Protein AF-A0A9D5J7A5-F1 (afdb_monomer)

Secondary structure (DSSP, 8-state):
-HHHHHHHHTT--B-TTT-PBP--HHHHHHHHHHHHHHTT---PPPHHHHH----

Structure (mmCIF, N/CA/C/O backbone):
data_AF-A0A9D5J7A5-F1
#
_entry.id   AF-A0A9D5J7A5-F1
#
loop_
_atom_site.group_PDB
_atom_site.id
_atom_site.type_symbol
_atom_site.label_atom_id
_atom_site.label_alt_id
_atom_site.label_comp_id
_atom_site.label_asym_id
_atom_site.label_entity_id
_atom_site.label_seq_id
_atom_site.pdbx_PDB_ins_code
_atom_site.Cartn_x
_atom_site.Cartn_y
_atom_site.Cartn_z
_atom_site.occupancy
_atom_site.B_iso_or_equiv
_atom_site.auth_seq_id
_atom_site.auth_comp_id
_atom_site.auth_asym_id
_atom_site.auth_atom_id
_atom_site.pdbx_PDB_model_num
ATOM 1 N N . MET A 1 1 ? -3.133 -3.724 -9.735 1.00 61.38 1 MET A N 1
ATOM 2 C CA . MET A 1 1 ? -3.324 -2.520 -8.893 1.00 61.38 1 MET A CA 1
ATOM 3 C C . MET A 1 1 ? -4.791 -2.106 -8.759 1.00 61.38 1 MET A C 1
ATOM 5 O O . MET A 1 1 ? -5.151 -1.622 -7.697 1.00 61.38 1 MET A O 1
ATOM 9 N N . ARG A 1 2 ? -5.651 -2.317 -9.775 1.00 64.69 2 ARG A N 1
ATOM 10 C CA . ARG A 1 2 ? -7.100 -2.046 -9.659 1.00 64.69 2 ARG A CA 1
ATOM 11 C C . ARG A 1 2 ? -7.822 -2.889 -8.589 1.00 64.69 2 ARG A C 1
ATOM 13 O O . ARG A 1 2 ? -8.749 -2.362 -7.991 1.00 64.69 2 ARG A O 1
ATOM 20 N N . SER A 1 3 ? -7.390 -4.125 -8.328 1.00 77.62 3 SER A N 1
ATOM 21 C CA . SER A 1 3 ? -8.047 -5.039 -7.375 1.00 77.62 3 SER A CA 1
ATOM 22 C C . SER A 1 3 ? -7.899 -4.585 -5.917 1.00 77.62 3 SER A C 1
ATOM 24 O O . SER A 1 3 ? -8.892 -4.242 -5.292 1.00 77.62 3 SER A O 1
ATOM 26 N N . GLU A 1 4 ? -6.667 -4.397 -5.433 1.00 85.56 4 GLU A N 1
ATOM 27 C CA . GLU A 1 4 ? -6.400 -4.001 -4.037 1.00 85.56 4 GLU A CA 1
ATOM 28 C C . GLU A 1 4 ? -7.076 -2.677 -3.627 1.00 85.56 4 GLU A C 1
ATOM 30 O O . GLU A 1 4 ?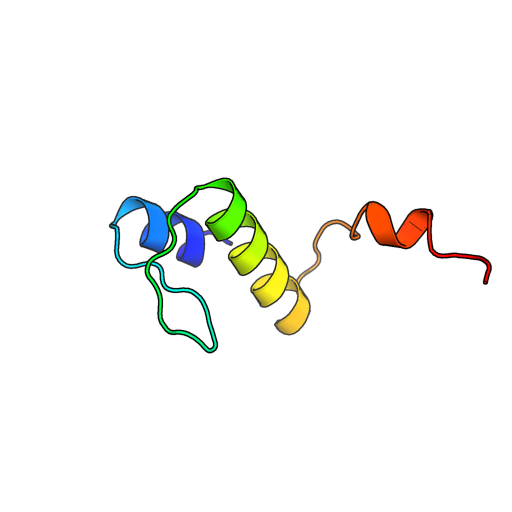 -7.621 -2.531 -2.537 1.00 85.56 4 GLU A O 1
ATOM 35 N N . MET A 1 5 ? -7.079 -1.682 -4.521 1.00 89.88 5 MET A N 1
ATOM 36 C CA . MET A 1 5 ? -7.738 -0.396 -4.262 1.00 89.88 5 MET A CA 1
ATOM 37 C C . MET A 1 5 ? -9.266 -0.502 -4.287 1.00 89.88 5 MET A C 1
ATOM 39 O O . MET A 1 5 ? -9.929 0.287 -3.616 1.00 89.88 5 MET A O 1
ATOM 43 N N . ARG A 1 6 ? -9.831 -1.438 -5.060 1.00 90.38 6 ARG A N 1
ATOM 44 C CA . ARG A 1 6 ? -11.267 -1.740 -5.013 1.00 90.38 6 ARG A CA 1
ATOM 45 C C . ARG A 1 6 ? -11.619 -2.419 -3.696 1.00 90.38 6 ARG A C 1
ATOM 47 O O . ARG A 1 6 ? -12.533 -1.949 -3.038 1.00 90.38 6 ARG A O 1
ATOM 54 N N . GLU A 1 7 ? -10.837 -3.411 -3.282 1.00 89.06 7 GLU A N 1
ATOM 55 C CA . GLU A 1 7 ? -11.011 -4.124 -2.010 1.00 89.06 7 GLU A CA 1
ATOM 56 C C . GLU A 1 7 ? -10.870 -3.199 -0.796 1.00 89.06 7 GLU A C 1
ATOM 58 O O . GLU A 1 7 ? -11.601 -3.313 0.187 1.00 89.06 7 GLU A O 1
ATOM 63 N N . TYR A 1 8 ? -9.953 -2.231 -0.857 1.00 92.75 8 TYR A N 1
ATOM 64 C CA . TYR A 1 8 ? -9.833 -1.222 0.193 1.00 92.75 8 TYR A CA 1
ATOM 65 C C . TYR A 1 8 ? -11.068 -0.321 0.243 1.00 92.75 8 TYR A C 1
ATOM 67 O O . TYR A 1 8 ? -11.607 -0.084 1.320 1.00 92.75 8 TYR A O 1
ATOM 75 N N . LYS A 1 9 ? -11.552 0.147 -0.916 1.00 90.19 9 LYS A N 1
ATOM 76 C CA . LYS A 1 9 ? -12.766 0.972 -1.000 1.00 90.19 9 LYS A CA 1
ATOM 77 C C . LYS A 1 9 ? -14.027 0.226 -0.557 1.00 90.19 9 LYS A C 1
ATOM 79 O O . LYS A 1 9 ? -14.928 0.868 -0.037 1.00 90.19 9 LYS A O 1
ATOM 84 N N . SER A 1 10 ? -14.083 -1.094 -0.730 1.00 92.31 10 SER A N 1
ATOM 85 C CA . SER A 1 10 ? -15.163 -1.944 -0.214 1.00 92.31 10 SER A CA 1
ATOM 86 C C . SER A 1 10 ? -14.968 -2.374 1.244 1.00 92.31 10 SER A C 1
ATOM 88 O O . SER A 1 10 ? -15.818 -3.073 1.783 1.00 92.31 10 SER A O 1
ATOM 90 N N . GLY A 1 11 ? -13.860 -1.999 1.897 1.00 92.00 11 GLY A N 1
ATOM 91 C CA . GLY A 1 11 ? -13.579 -2.357 3.293 1.00 92.00 11 GLY A CA 1
ATOM 92 C C . GLY A 1 11 ? -13.195 -3.826 3.517 1.00 92.00 11 GLY A C 1
ATOM 93 O O . GLY A 1 11 ? -13.183 -4.296 4.658 1.00 92.00 11 GLY A O 1
ATOM 94 N N . THR A 1 12 ? -12.872 -4.552 2.447 1.00 92.69 12 THR A N 1
ATOM 95 C CA . THR A 1 12 ? -12.534 -5.982 2.469 1.00 92.69 12 THR A CA 1
ATOM 96 C C . THR A 1 12 ? -11.033 -6.248 2.377 1.00 92.69 12 THR A C 1
ATOM 98 O O . THR A 1 12 ? -10.606 -7.358 2.687 1.00 92.69 12 THR A O 1
ATOM 101 N N . ALA A 1 13 ? -10.222 -5.244 2.021 1.00 92.44 13 ALA A N 1
ATOM 102 C CA . ALA A 1 13 ? -8.772 -5.398 1.920 1.00 92.44 13 ALA A CA 1
ATOM 103 C C . ALA A 1 13 ? -8.131 -5.807 3.254 1.0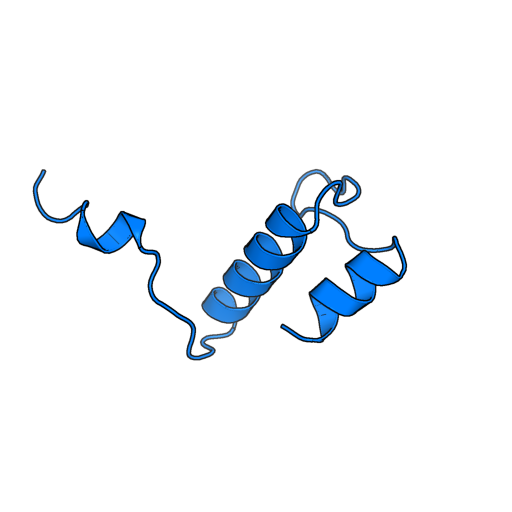0 92.44 13 ALA A C 1
ATOM 105 O O . ALA A 1 13 ? -8.384 -5.217 4.317 1.00 92.44 13 ALA A O 1
ATOM 106 N N . ARG A 1 14 ? -7.238 -6.796 3.178 1.00 90.88 14 ARG A N 1
ATOM 107 C CA . ARG A 1 14 ? -6.547 -7.402 4.319 1.00 90.88 14 ARG A CA 1
ATOM 108 C C . ARG A 1 14 ? -5.033 -7.387 4.105 1.00 90.88 14 ARG A C 1
ATOM 110 O O . ARG A 1 14 ? -4.539 -7.584 3.000 1.00 90.88 14 ARG A O 1
ATOM 117 N N . SER A 1 15 ? -4.278 -7.167 5.175 1.00 87.50 15 SER A N 1
ATOM 118 C CA . SER A 1 15 ? -2.824 -7.302 5.181 1.00 87.50 15 SER A CA 1
ATOM 119 C C . SER A 1 15 ? -2.428 -8.775 5.226 1.00 87.50 15 SER A C 1
ATOM 121 O O . SER A 1 15 ? -3.111 -9.565 5.863 1.00 87.50 15 SER A O 1
ATOM 123 N N . GLY A 1 16 ? -1.297 -9.122 4.602 1.00 81.88 16 GLY A N 1
ATOM 124 C CA . GLY A 1 16 ? -0.829 -10.503 4.408 1.00 81.88 16 GLY A CA 1
ATOM 125 C C . GLY A 1 16 ? -0.805 -11.390 5.662 1.00 81.88 16 GLY A C 1
ATOM 126 O O . GLY A 1 16 ? -1.815 -11.964 6.044 1.00 81.88 16 GLY A O 1
ATOM 127 N N . ARG A 1 17 ? 0.365 -11.569 6.291 1.00 83.12 17 ARG A N 1
ATOM 128 C CA . ARG A 1 17 ? 0.556 -12.626 7.309 1.00 83.12 17 ARG A CA 1
ATOM 129 C C . ARG A 1 17 ? -0.316 -12.477 8.563 1.00 83.12 17 ARG A C 1
ATOM 131 O O . ARG A 1 17 ? -0.613 -13.477 9.199 1.00 83.12 17 ARG A O 1
ATOM 138 N N . SER A 1 18 ? -0.726 -11.258 8.909 1.00 85.81 18 SER A N 1
ATOM 139 C CA . SER A 1 18 ? -1.567 -10.992 10.081 1.00 85.81 18 SER A CA 1
ATOM 140 C C . SER A 1 18 ? -3.072 -11.006 9.791 1.00 85.81 18 SER A C 1
ATOM 142 O O . SER A 1 18 ? -3.861 -10.896 10.726 1.00 85.81 18 SER A O 1
ATOM 144 N N . GLY A 1 19 ? -3.493 -11.048 8.519 1.00 87.88 19 GLY A N 1
ATOM 145 C CA . GLY A 1 19 ? -4.909 -11.006 8.131 1.00 87.88 19 GLY A CA 1
ATOM 146 C C . GLY A 1 19 ? -5.674 -9.769 8.625 1.00 87.88 19 GLY A C 1
ATOM 147 O O . GLY A 1 19 ? -6.904 -9.785 8.695 1.00 87.88 19 GLY A O 1
ATOM 148 N N . SER A 1 20 ? -4.988 -8.701 9.027 1.00 91.38 20 SER A N 1
ATOM 149 C CA . SER A 1 20 ? -5.617 -7.520 9.624 1.00 91.38 20 SER A CA 1
ATOM 150 C C . SER A 1 20 ? -6.266 -6.650 8.546 1.00 91.38 20 SER A C 1
ATOM 152 O O . SER A 1 20 ? -5.784 -6.595 7.420 1.00 91.38 20 SER A O 1
ATOM 154 N N . LYS A 1 21 ? -7.354 -5.939 8.861 1.00 92.88 21 LYS A N 1
ATOM 155 C CA . LYS A 1 21 ? -7.954 -4.993 7.902 1.00 92.88 21 LYS A CA 1
ATOM 156 C C . LYS A 1 21 ? -6.976 -3.868 7.563 1.00 92.88 21 LYS A C 1
ATOM 158 O O . LYS A 1 21 ? -6.279 -3.354 8.442 1.00 92.88 21 LYS A O 1
ATOM 163 N N . VAL A 1 22 ? -6.951 -3.464 6.296 1.00 93.38 22 VAL A N 1
ATOM 164 C CA . VAL A 1 22 ? -6.135 -2.334 5.841 1.00 93.38 22 VAL A CA 1
ATOM 165 C C . VAL A 1 22 ? -6.740 -1.035 6.365 1.00 93.38 22 VAL A C 1
ATOM 167 O O . VAL A 1 22 ? -7.862 -0.676 6.022 1.00 93.38 22 VAL A O 1
ATOM 170 N N . LYS A 1 23 ? -5.984 -0.315 7.198 1.00 90.88 23 LYS A N 1
ATOM 171 C CA . LYS A 1 23 ? -6.481 0.884 7.893 1.00 90.88 23 LYS A CA 1
ATOM 172 C C . LYS A 1 23 ? -6.296 2.167 7.089 1.00 90.88 23 LYS A C 1
ATOM 174 O O . LYS A 1 23 ? -6.956 3.161 7.357 1.00 90.88 23 LYS A O 1
ATOM 179 N N . SER A 1 24 ? -5.392 2.170 6.109 1.00 93.31 24 SER A N 1
ATOM 180 C CA . SER A 1 24 ? -5.039 3.386 5.371 1.00 93.31 24 SER A CA 1
ATOM 181 C C . SER A 1 24 ? -4.868 3.152 3.874 1.00 93.31 24 SER A C 1
ATOM 183 O O . SER A 1 24 ? -4.335 2.135 3.427 1.00 93.31 24 SER A O 1
ATOM 185 N N . ARG A 1 25 ? -5.240 4.161 3.079 1.00 91.88 25 ARG A N 1
ATOM 186 C CA . ARG A 1 25 ? -5.070 4.155 1.619 1.00 91.88 25 ARG A CA 1
ATOM 187 C C . ARG A 1 25 ? -3.607 3.988 1.204 1.00 91.88 25 ARG A C 1
ATOM 189 O O . ARG A 1 25 ? -3.318 3.278 0.245 1.00 91.88 25 ARG A O 1
ATOM 196 N N . LYS A 1 26 ? -2.671 4.600 1.942 1.00 92.00 26 LYS A N 1
ATOM 197 C CA . LYS A 1 26 ? -1.223 4.452 1.709 1.00 92.00 26 LYS A CA 1
ATOM 198 C C . LYS A 1 26 ? -0.783 2.992 1.851 1.00 92.00 26 LYS A C 1
ATOM 200 O O . LYS A 1 26 ? -0.001 2.508 1.036 1.00 92.00 26 LYS A O 1
ATOM 205 N N . GLN A 1 27 ? -1.318 2.283 2.844 1.00 92.50 27 GLN A N 1
ATOM 206 C CA . GLN A 1 27 ? -1.051 0.863 3.053 1.00 92.50 27 GLN A CA 1
ATOM 207 C C . GLN A 1 27 ? -1.638 0.005 1.922 1.00 92.50 27 GLN A C 1
ATOM 209 O O . GLN A 1 27 ? -0.922 -0.842 1.396 1.00 92.50 27 GLN A O 1
ATOM 214 N N . ALA A 1 28 ? -2.868 0.280 1.470 1.00 92.44 28 ALA A N 1
ATOM 215 C CA . ALA A 1 28 ? -3.464 -0.403 0.313 1.00 92.44 28 ALA A CA 1
ATOM 216 C C . ALA A 1 28 ? -2.611 -0.234 -0.959 1.00 92.44 28 ALA A C 1
ATOM 218 O O . ALA A 1 28 ? -2.328 -1.195 -1.674 1.00 92.44 28 ALA A O 1
ATOM 219 N N . ILE A 1 29 ? -2.121 0.984 -1.214 1.00 90.81 29 ILE A N 1
ATOM 220 C CA . ILE A 1 29 ? -1.218 1.265 -2.341 1.00 90.81 29 ILE A CA 1
ATOM 221 C C . ILE A 1 29 ? 0.088 0.475 -2.199 1.00 90.81 29 ILE A C 1
ATOM 223 O O . ILE A 1 29 ? 0.554 -0.116 -3.173 1.00 90.81 29 ILE A O 1
ATOM 227 N N . ALA A 1 30 ? 0.675 0.430 -1.001 1.00 91.06 30 ALA A N 1
ATOM 228 C CA . ALA A 1 30 ? 1.908 -0.310 -0.750 1.00 91.06 30 ALA A CA 1
ATOM 229 C C . ALA A 1 30 ? 1.741 -1.823 -0.980 1.00 91.06 30 ALA A C 1
ATOM 231 O O . ALA A 1 30 ? 2.605 -2.441 -1.609 1.00 91.06 30 ALA A O 1
ATOM 232 N N . ILE A 1 31 ? 0.622 -2.407 -0.539 1.00 90.94 31 ILE A N 1
ATOM 233 C CA . ILE A 1 31 ? 0.288 -3.818 -0.780 1.00 90.94 31 ILE A CA 1
ATOM 234 C C . ILE A 1 31 ? 0.110 -4.063 -2.282 1.00 90.94 31 ILE A C 1
ATOM 236 O O . ILE A 1 31 ? 0.766 -4.947 -2.837 1.00 90.94 31 ILE A O 1
ATOM 240 N N . GLY A 1 32 ? -0.668 -3.221 -2.966 1.00 90.88 32 GLY A N 1
ATOM 241 C CA . GLY A 1 32 ? -0.896 -3.332 -4.407 1.00 90.88 32 GLY A CA 1
ATOM 242 C C . GLY A 1 32 ? 0.386 -3.198 -5.240 1.00 90.88 32 GLY A C 1
ATOM 243 O O . GLY A 1 32 ? 0.556 -3.914 -6.228 1.00 90.88 32 GLY A O 1
ATOM 244 N N . LEU A 1 33 ? 1.321 -2.329 -4.834 1.00 91.00 33 LEU A N 1
ATOM 245 C CA . LEU A 1 33 ? 2.654 -2.230 -5.441 1.00 91.00 33 LEU A CA 1
ATOM 246 C C . LEU A 1 33 ? 3.496 -3.483 -5.171 1.00 91.00 33 LEU A C 1
ATOM 248 O O . LEU A 1 33 ? 4.200 -3.946 -6.064 1.00 91.00 33 LEU A O 1
ATOM 252 N N . SER A 1 34 ? 3.437 -4.041 -3.960 1.00 88.94 34 SER A N 1
ATOM 253 C CA . SER A 1 34 ? 4.165 -5.260 -3.590 1.00 88.94 34 SER A CA 1
ATOM 254 C C . SER A 1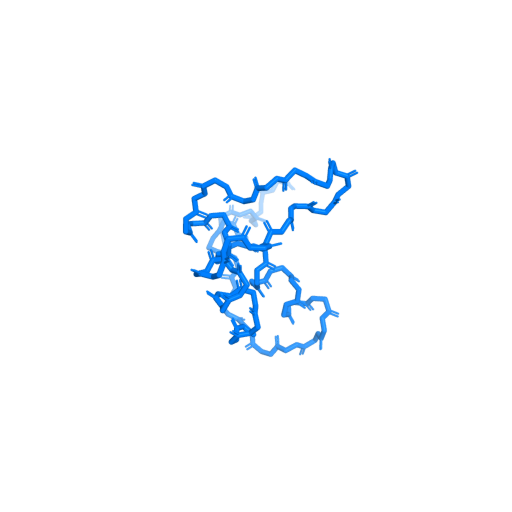 34 ? 3.694 -6.479 -4.392 1.00 88.94 34 SER A C 1
ATOM 256 O O . SER A 1 34 ? 4.514 -7.181 -4.984 1.00 88.94 34 SER A O 1
ATOM 258 N N . GLN A 1 35 ? 2.377 -6.682 -4.501 1.00 89.25 35 GLN A N 1
ATOM 259 C CA . GLN A 1 35 ? 1.784 -7.735 -5.333 1.00 89.25 35 GLN A CA 1
ATOM 260 C C . GLN A 1 35 ? 2.169 -7.573 -6.805 1.00 89.25 35 GLN A C 1
ATOM 262 O O . GLN A 1 35 ? 2.556 -8.539 -7.455 1.00 89.25 35 GLN A O 1
ATOM 267 N N . ALA A 1 36 ? 2.118 -6.345 -7.328 1.00 90.75 36 ALA A N 1
ATOM 268 C CA . ALA A 1 36 ? 2.499 -6.075 -8.707 1.00 90.75 36 ALA A CA 1
ATOM 269 C C . ALA A 1 36 ? 3.978 -6.411 -8.983 1.00 90.75 36 ALA A C 1
ATOM 271 O O . ALA A 1 36 ? 4.263 -6.984 -10.030 1.00 90.75 36 ALA A O 1
ATOM 272 N N . ARG A 1 37 ? 4.895 -6.146 -8.035 1.00 89.50 37 ARG A N 1
ATOM 273 C CA . ARG A 1 37 ? 6.304 -6.583 -8.137 1.00 89.50 37 ARG A CA 1
ATOM 274 C C . ARG A 1 37 ? 6.438 -8.100 -8.165 1.00 89.50 37 ARG A C 1
ATOM 276 O O . ARG A 1 37 ? 7.153 -8.616 -9.013 1.00 89.50 37 ARG A O 1
ATOM 283 N N . ARG A 1 38 ? 5.755 -8.806 -7.257 1.00 87.88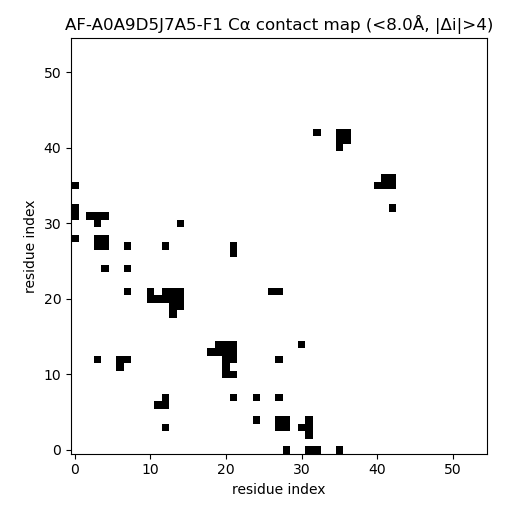 38 ARG A N 1
ATOM 284 C CA . ARG A 1 38 ? 5.781 -10.280 -7.197 1.00 87.88 38 ARG A CA 1
ATOM 285 C C . ARG A 1 38 ? 5.239 -10.917 -8.474 1.00 87.88 38 ARG A C 1
ATOM 287 O O . ARG A 1 38 ? 5.780 -11.910 -8.928 1.00 87.88 38 ARG A O 1
ATOM 294 N N . ALA A 1 39 ? 4.220 -10.305 -9.070 1.00 89.69 39 ALA A N 1
ATOM 295 C CA . ALA A 1 39 ? 3.640 -10.729 -10.340 1.00 89.69 39 ALA A CA 1
ATOM 296 C C . ALA A 1 39 ? 4.471 -10.319 -11.577 1.00 89.69 39 ALA A C 1
ATOM 298 O O . ALA A 1 39 ? 3.970 -10.423 -12.693 1.00 89.69 39 ALA A O 1
ATOM 299 N N . GLY A 1 40 ? 5.680 -9.768 -11.405 1.00 90.00 40 GLY A N 1
ATOM 300 C CA . GLY A 1 40 ? 6.549 -9.352 -12.514 1.00 90.00 40 GLY A CA 1
ATOM 301 C C . GLY A 1 40 ? 6.036 -8.153 -13.319 1.00 90.00 40 GLY A C 1
ATOM 302 O O . GLY A 1 40 ? 6.561 -7.851 -14.388 1.00 90.00 40 GLY A O 1
ATOM 303 N N . LYS A 1 41 ? 5.012 -7.437 -12.836 1.00 90.38 41 LYS A N 1
ATOM 304 C CA . LYS A 1 41 ? 4.472 -6.269 -13.541 1.00 90.38 41 LYS A CA 1
ATOM 305 C C . LYS A 1 41 ? 5.465 -5.110 -13.464 1.00 90.38 41 LYS A C 1
ATOM 307 O O . LYS A 1 41 ? 6.064 -4.853 -12.417 1.00 90.38 41 LYS A O 1
ATOM 312 N N . LYS A 1 42 ? 5.572 -4.346 -14.554 1.00 89.50 42 LYS A N 1
ATOM 313 C CA . LYS A 1 42 ?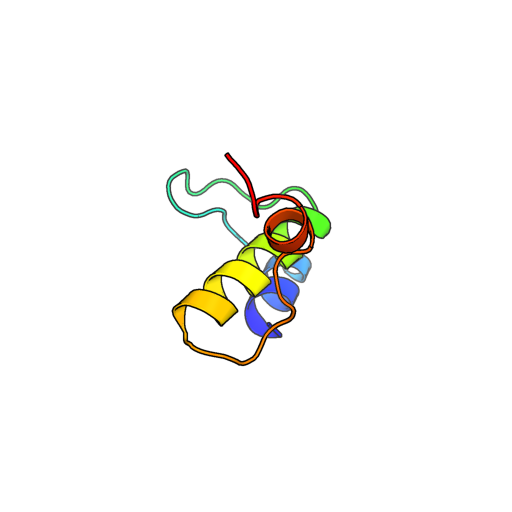 6.362 -3.110 -14.596 1.00 89.50 42 LYS A CA 1
ATOM 314 C C . LYS A 1 42 ? 5.764 -2.094 -13.621 1.00 89.50 42 LYS A C 1
ATOM 316 O O . LYS A 1 42 ? 4.669 -1.582 -13.835 1.00 89.50 42 LYS A O 1
ATOM 321 N N . VAL A 1 43 ? 6.483 -1.819 -12.539 1.00 88.44 43 VAL A N 1
ATOM 322 C CA . VAL A 1 43 ? 6.094 -0.834 -11.524 1.00 88.44 43 VAL A CA 1
ATOM 323 C C . VAL A 1 43 ? 7.246 0.114 -11.220 1.00 88.44 43 VAL A C 1
ATOM 325 O O . VAL A 1 43 ? 8.404 -0.252 -11.440 1.00 88.44 43 VAL A O 1
ATOM 328 N N . PRO A 1 44 ? 6.961 1.308 -10.669 1.00 87.81 44 PRO A N 1
ATOM 329 C CA . PRO A 1 44 ? 8.005 2.233 -10.272 1.00 87.81 44 PRO A CA 1
ATOM 330 C C . PRO A 1 44 ? 9.019 1.585 -9.314 1.00 87.81 44 PRO A C 1
ATOM 332 O O . PRO A 1 44 ? 8.634 0.831 -8.395 1.00 87.81 44 PRO A O 1
ATOM 335 N N . PRO A 1 45 ? 10.319 1.876 -9.502 1.00 83.62 45 PRO A N 1
ATOM 336 C CA . PRO A 1 45 ? 11.346 1.428 -8.580 1.00 83.62 45 PRO A CA 1
ATOM 337 C C . PRO A 1 45 ? 11.062 1.992 -7.188 1.00 83.62 45 PRO A C 1
ATOM 339 O O . PRO A 1 45 ? 10.497 3.073 -7.035 1.00 83.62 45 PRO A O 1
ATOM 342 N N . ASN A 1 46 ? 11.435 1.240 -6.153 1.00 81.06 46 ASN A N 1
ATOM 343 C CA . ASN A 1 46 ? 11.348 1.757 -4.793 1.00 81.06 46 ASN A CA 1
ATOM 344 C C . ASN A 1 46 ? 12.300 2.9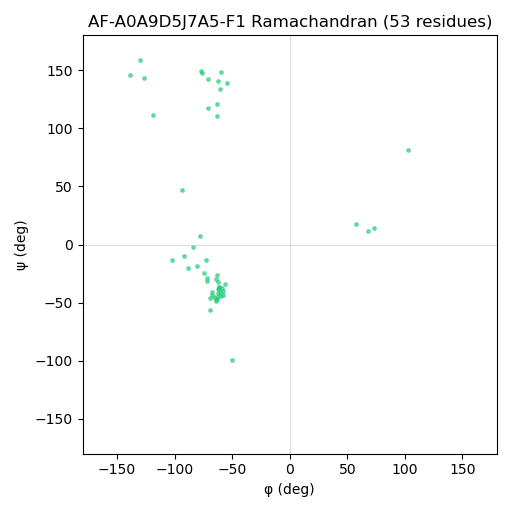66 -4.680 1.00 81.06 46 ASN A C 1
ATOM 346 O O . ASN A 1 46 ? 13.498 2.771 -4.908 1.00 81.06 46 ASN A O 1
ATOM 350 N N . PRO A 1 47 ? 11.817 4.175 -4.336 1.00 76.19 47 PRO A N 1
ATOM 351 C CA . PRO A 1 47 ? 12.672 5.356 -4.219 1.00 76.19 47 PRO A CA 1
ATOM 352 C C . PRO A 1 47 ? 13.821 5.134 -3.225 1.00 76.19 47 PRO A C 1
ATOM 354 O O . PRO A 1 47 ? 14.952 5.528 -3.496 1.00 76.19 47 PRO A O 1
ATOM 357 N N . ASN A 1 48 ? 13.590 4.357 -2.161 1.00 74.94 48 ASN A N 1
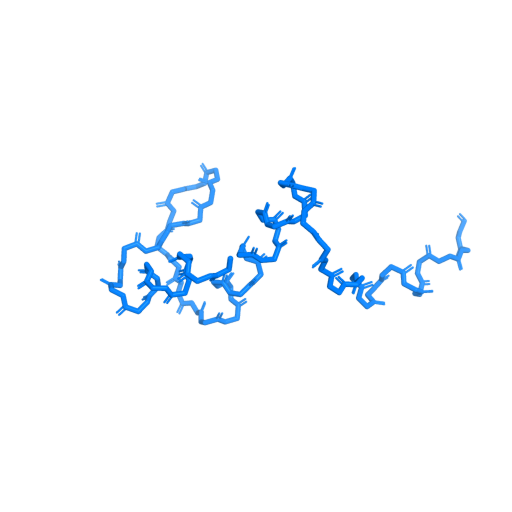ATOM 358 C CA . ASN A 1 48 ? 14.613 4.049 -1.159 1.00 74.94 48 ASN A CA 1
ATOM 359 C C . ASN A 1 48 ? 15.694 3.073 -1.663 1.00 74.94 48 ASN A C 1
ATOM 361 O O . ASN A 1 48 ? 16.735 2.941 -1.027 1.00 74.94 48 ASN A O 1
ATOM 365 N N . ARG A 1 49 ? 15.500 2.389 -2.805 1.00 67.94 49 ARG A N 1
ATOM 366 C CA . ARG A 1 49 ? 16.561 1.553 -3.405 1.00 67.94 49 ARG A CA 1
ATOM 367 C C . ARG A 1 49 ? 17.649 2.382 -4.086 1.00 67.94 49 ARG A C 1
ATOM 369 O O . ARG A 1 49 ? 18.759 1.880 -4.195 1.00 67.94 49 ARG A O 1
ATOM 376 N N . ARG A 1 50 ? 17.365 3.614 -4.533 1.00 61.22 50 ARG A N 1
ATOM 377 C CA . ARG A 1 50 ? 18.379 4.476 -5.174 1.00 61.22 50 ARG A CA 1
ATOM 378 C C . ARG A 1 50 ? 19.411 5.013 -4.176 1.00 61.22 50 ARG A C 1
ATOM 380 O O . ARG A 1 50 ? 20.565 5.147 -4.552 1.00 61.22 50 ARG A O 1
ATOM 387 N N . GLY A 1 51 ? 19.018 5.240 -2.920 1.00 58.84 51 GLY A N 1
ATOM 388 C CA . GLY A 1 51 ? 19.937 5.629 -1.839 1.00 58.84 51 GLY A CA 1
ATOM 389 C C . GL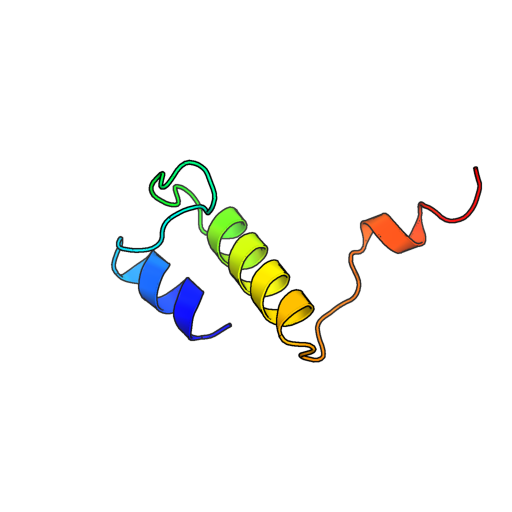Y A 1 51 ? 20.707 4.460 -1.214 1.00 58.84 51 GLY A C 1
ATOM 390 O O . GLY A 1 51 ? 21.745 4.668 -0.605 1.00 58.84 51 GLY A O 1
ATOM 391 N N . ARG A 1 52 ? 20.242 3.215 -1.398 1.00 57.88 52 ARG A N 1
ATOM 392 C CA . ARG A 1 52 ? 20.893 1.998 -0.880 1.00 57.88 52 ARG A CA 1
ATOM 393 C C . ARG A 1 52 ? 21.844 1.372 -1.907 1.00 57.88 52 ARG A C 1
ATOM 395 O O . ARG A 1 52 ? 21.776 0.176 -2.179 1.00 57.88 52 ARG A O 1
ATOM 402 N N . LYS A 1 53 ? 22.687 2.197 -2.529 1.00 56.12 53 LYS A N 1
ATOM 403 C CA . LYS A 1 53 ? 23.866 1.762 -3.286 1.00 56.12 53 LYS A CA 1
ATOM 404 C C . LYS A 1 53 ? 25.061 2.393 -2.565 1.00 56.12 53 LYS A C 1
ATOM 406 O O . LYS A 1 53 ? 25.179 3.611 -2.601 1.00 56.12 53 LYS A O 1
ATOM 411 N N . LYS A 1 54 ? 25.887 1.552 -1.931 1.00 55.41 54 LYS A N 1
ATOM 412 C CA . LYS A 1 54 ? 27.019 1.832 -1.016 1.00 55.41 54 LYS A CA 1
ATOM 413 C C . LYS A 1 54 ? 26.715 1.626 0.477 1.00 55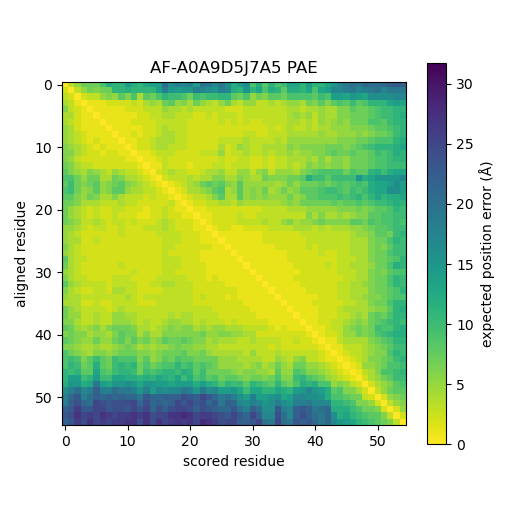.41 54 LYS A C 1
ATOM 415 O O . LYS A 1 54 ? 26.462 2.572 1.212 1.00 55.41 54 LYS A O 1
ATOM 420 N N . SER A 1 55 ? 26.787 0.363 0.883 1.00 55.25 55 SER A N 1
ATOM 421 C CA . SER A 1 55 ? 27.508 -0.094 2.077 1.00 55.25 55 SER A CA 1
ATOM 422 C C . SER A 1 55 ? 28.202 -1.386 1.681 1.00 55.25 55 SER A C 1
ATOM 424 O O . SER A 1 55 ? 27.451 -2.250 1.164 1.00 55.25 55 SER A O 1
#

Solvent-accessible surface area (backbone atoms only — not comparable to full-atom values): 3484 Å² total; per-residue (Å²): 95,74,61,44,54,48,31,45,75,70,72,67,29,60,40,75,97,80,62,43,73,62,88,43,72,71,54,35,52,51,50,25,52,50,53,35,52,76,69,70,46,95,66,84,75,62,75,72,57,72,72,69,68,87,130

pLDDT: mean 84.07, std 11.56, range [55.25, 93.38]

Sequence (55 aa):
MRSEMREYKSGTARSGRSGSKVKSRKQAIAIGLSQARRAGKKVPPNPNRRGRKKS

Radius of gyration: 13.04 Å; Cα contacts (8 Å, |Δi|>4): 42; chains: 1; bounding box: 43×18×25 Å

Foldseek 3Di:
DVVLLVCLVVQNHADPPVRHTDPDPVVSVVVVQVVCVVVVHDDDDDPVVVVPDDD

Mean predicted aligned error: 6.34 Å